Protein AF-E1JWA9-F1 (afdb_monomer_lite)

Radius of gyration: 11.34 Å; chains: 1; bounding box: 36×22×28 Å

pLDDT: mean 85.91, std 11.9, range [44.81, 95.75]

Organism: NCBI:txid596151

Secondary structure (DSSP, 8-state):
---TTSBGGGGTTSTTHHHHHHHTT-----TTS---SBHHHHHHHTT-S-HHHHHHHHHHHHHTT---

Foldseek 3Di:
DADQQAFLVVLVPQPCSCVLCVVQVAHSDDPPPRRRGGNNVSCVVSVRVDSPVSRVVSVVSNVVPDDD

Sequence (68 aa):
MITRNTPAEAILDIPGVIAYCIAKGVSPYTCSGDYTQSLGRLLELRDVADPEGFIAGLNKLAAKRRPR

Structure (mmCIF, N/CA/C/O backbone):
data_AF-E1JWA9-F1
#
_entry.id   AF-E1JWA9-F1
#
loop_
_atom_site.group_PDB
_atom_site.id
_atom_site.type_symbol
_atom_site.label_atom_id
_atom_site.label_alt_id
_atom_site.label_comp_id
_atom_site.label_asym_id
_atom_site.label_entity_id
_atom_site.label_seq_id
_atom_site.pdbx_PDB_ins_code
_atom_site.Cartn_x
_atom_site.Cartn_y
_atom_site.Cartn_z
_atom_site.occupancy
_atom_site.B_iso_or_equiv
_atom_site.auth_seq_id
_atom_site.auth_comp_id
_atom_site.auth_asym_id
_atom_site.auth_atom_id
_atom_site.pdbx_PDB_model_num
ATOM 1 N N . MET A 1 1 ? -10.728 8.122 5.035 1.00 87.25 1 MET A N 1
ATOM 2 C CA . MET A 1 1 ? -10.794 7.845 3.587 1.00 87.25 1 MET A CA 1
ATOM 3 C C . MET A 1 1 ? -9.389 8.022 3.044 1.00 87.25 1 MET A C 1
ATOM 5 O O . MET A 1 1 ? -8.791 9.052 3.313 1.00 87.25 1 MET A O 1
ATOM 9 N N . ILE A 1 2 ? -8.847 6.987 2.411 1.00 93.62 2 ILE A N 1
ATOM 10 C CA . ILE A 1 2 ? -7.453 6.877 1.960 1.00 93.62 2 ILE A CA 1
ATOM 11 C C . ILE A 1 2 ? -7.362 7.405 0.528 1.00 93.62 2 ILE A C 1
ATOM 13 O O . ILE A 1 2 ? -8.236 7.096 -0.284 1.00 93.62 2 ILE A O 1
ATOM 17 N N . THR A 1 3 ? -6.319 8.174 0.225 1.00 95.31 3 THR A N 1
ATOM 18 C CA . THR A 1 3 ? -6.041 8.747 -1.101 1.00 95.31 3 THR A CA 1
ATOM 19 C C . THR A 1 3 ? -4.567 8.558 -1.466 1.00 95.31 3 THR A C 1
ATOM 21 O O . THR A 1 3 ? -3.768 8.098 -0.651 1.00 95.31 3 THR A O 1
ATOM 24 N N . ARG A 1 4 ? -4.171 8.956 -2.682 1.00 93.56 4 ARG A N 1
ATOM 25 C CA . ARG A 1 4 ? -2.760 8.940 -3.107 1.00 93.56 4 ARG A CA 1
ATOM 26 C C . ARG A 1 4 ? -1.838 9.752 -2.201 1.00 93.56 4 ARG A C 1
ATOM 28 O O . ARG A 1 4 ? -0.671 9.405 -2.082 1.00 93.56 4 ARG A O 1
ATOM 35 N N . ASN A 1 5 ? -2.354 10.801 -1.565 1.00 94.06 5 ASN A N 1
ATOM 36 C CA . ASN A 1 5 ? -1.568 11.691 -0.710 1.00 94.06 5 ASN A CA 1
ATOM 37 C C . ASN A 1 5 ? -1.474 11.188 0.736 1.00 94.06 5 ASN A C 1
ATOM 39 O O . ASN A 1 5 ? -0.774 11.791 1.543 1.00 94.06 5 ASN A O 1
ATOM 43 N N . THR A 1 6 ? -2.179 10.107 1.084 1.00 92.75 6 THR A N 1
ATOM 44 C CA . THR A 1 6 ? -2.061 9.484 2.404 1.00 92.75 6 THR A CA 1
ATOM 45 C C . THR A 1 6 ? -0.625 8.986 2.601 1.00 92.75 6 THR A C 1
ATOM 47 O O . THR A 1 6 ? -0.106 8.346 1.687 1.00 92.75 6 THR A O 1
ATOM 50 N N . PRO A 1 7 ? 0.027 9.249 3.748 1.00 90.69 7 PRO A N 1
ATOM 51 C CA . PRO A 1 7 ? 1.319 8.643 4.064 1.00 90.69 7 PRO A CA 1
ATOM 52 C C . PRO A 1 7 ? 1.225 7.121 3.958 1.00 90.69 7 PRO A C 1
ATOM 54 O O . PRO A 1 7 ? 0.255 6.539 4.450 1.00 90.69 7 PRO A O 1
ATOM 57 N N . ALA A 1 8 ? 2.192 6.459 3.317 1.00 88.81 8 ALA A N 1
ATOM 58 C CA . ALA A 1 8 ? 2.087 5.009 3.141 1.00 88.81 8 ALA A CA 1
ATOM 59 C C . ALA A 1 8 ? 2.155 4.253 4.482 1.00 88.81 8 ALA A C 1
ATOM 61 O O . ALA A 1 8 ? 1.612 3.164 4.612 1.00 88.81 8 ALA A O 1
ATOM 62 N N . GLU A 1 9 ? 2.747 4.846 5.512 1.00 88.31 9 GLU A N 1
ATOM 63 C CA . GLU A 1 9 ? 2.757 4.269 6.858 1.00 88.31 9 GLU A CA 1
ATOM 64 C C . GLU A 1 9 ? 1.383 4.317 7.525 1.00 88.31 9 GLU A C 1
ATOM 66 O O . GLU A 1 9 ? 1.007 3.388 8.229 1.00 88.31 9 GLU A O 1
ATOM 71 N N . ALA A 1 10 ? 0.570 5.336 7.232 1.00 88.69 10 ALA A N 1
ATOM 72 C CA . ALA A 1 10 ? -0.756 5.480 7.830 1.00 88.69 10 ALA A CA 1
ATOM 73 C C . ALA A 1 10 ? -1.721 4.351 7.423 1.00 88.69 10 ALA A C 1
ATOM 75 O O . ALA A 1 10 ? -2.738 4.138 8.082 1.00 88.69 10 ALA A O 1
ATOM 76 N N . ILE A 1 11 ? -1.434 3.619 6.336 1.00 89.12 11 ILE A N 1
ATOM 77 C CA . ILE A 1 11 ? -2.225 2.436 5.980 1.00 89.12 11 ILE A CA 1
ATOM 78 C C . ILE A 1 11 ? -1.831 1.201 6.798 1.00 89.12 11 ILE A C 1
ATOM 80 O O . ILE A 1 11 ? -2.643 0.283 6.870 1.00 89.12 11 ILE A O 1
ATOM 84 N N . LEU A 1 12 ? -0.648 1.169 7.429 1.00 88.25 12 LEU A N 1
ATOM 85 C CA . LEU A 1 12 ? -0.153 0.021 8.204 1.00 88.25 12 LEU A CA 1
ATOM 86 C C . LEU A 1 12 ? -1.011 -0.269 9.443 1.00 88.25 12 LEU A C 1
ATOM 88 O O . LEU A 1 12 ? -1.154 -1.430 9.822 1.00 88.25 12 LEU A O 1
ATOM 92 N N . ASP A 1 13 ? -1.657 0.757 10.001 1.00 87.12 13 ASP A N 1
ATOM 93 C CA . ASP A 1 13 ? -2.579 0.625 11.135 1.00 87.12 13 ASP A CA 1
ATOM 94 C C . ASP A 1 13 ? -3.891 -0.090 10.770 1.00 87.12 13 ASP A C 1
ATOM 96 O O . ASP A 1 13 ? -4.664 -0.483 11.646 1.00 87.12 13 ASP A O 1
ATOM 100 N N . ILE A 1 14 ? -4.181 -0.272 9.475 1.00 89.88 14 ILE A N 1
ATOM 101 C CA . ILE A 1 14 ? -5.414 -0.916 9.024 1.00 89.88 14 ILE A CA 1
ATOM 102 C C . ILE A 1 14 ? -5.296 -2.432 9.237 1.00 89.88 14 ILE A C 1
ATOM 104 O O . ILE A 1 14 ? -4.476 -3.097 8.592 1.00 89.88 14 ILE A O 1
ATOM 108 N N . PRO A 1 15 ? -6.166 -3.050 10.056 1.00 89.81 15 PRO A N 1
ATOM 109 C CA . PRO A 1 15 ? -6.060 -4.476 10.317 1.00 89.81 15 PRO A CA 1
ATOM 110 C C . PRO A 1 15 ? -6.244 -5.301 9.036 1.00 89.81 15 PRO A C 1
ATOM 112 O O . PRO A 1 15 ? -7.301 -5.259 8.400 1.00 89.81 15 PRO A O 1
ATOM 115 N N . GLY A 1 16 ? -5.243 -6.115 8.696 1.00 91.25 16 GLY A N 1
ATOM 116 C CA . GLY A 1 16 ? -5.232 -6.950 7.488 1.00 91.25 16 GLY A CA 1
ATOM 117 C C . GLY A 1 16 ? -4.641 -6.278 6.245 1.00 91.25 16 GLY A C 1
ATOM 118 O O . GLY A 1 16 ? -4.620 -6.900 5.184 1.00 91.25 16 GLY A O 1
ATOM 119 N N . VAL A 1 17 ? -4.132 -5.047 6.357 1.00 91.88 17 VAL A N 1
ATOM 120 C CA . VAL A 1 17 ? -3.495 -4.332 5.241 1.00 91.88 17 VAL A CA 1
ATOM 121 C C . VAL A 1 17 ? -2.295 -5.072 4.671 1.00 91.88 17 VAL A C 1
ATOM 123 O O . VAL A 1 17 ? -2.161 -5.158 3.459 1.00 91.88 17 VAL A O 1
ATOM 126 N N . ILE A 1 18 ? -1.470 -5.685 5.523 1.00 90.31 18 ILE A N 1
ATOM 127 C CA . ILE A 1 18 ? -0.295 -6.440 5.082 1.00 90.31 18 ILE A CA 1
ATOM 128 C C . ILE A 1 18 ? -0.718 -7.590 4.166 1.00 90.31 18 ILE A C 1
ATOM 130 O O . ILE A 1 18 ? -0.201 -7.721 3.060 1.00 90.31 18 ILE A O 1
ATOM 134 N N . ALA A 1 19 ? -1.721 -8.370 4.582 1.00 92.00 19 ALA A N 1
ATOM 135 C CA . ALA A 1 19 ? -2.266 -9.456 3.771 1.00 92.00 19 ALA A CA 1
ATOM 136 C C . ALA A 1 19 ? -2.864 -8.943 2.450 1.00 92.00 19 ALA A C 1
ATOM 138 O O . ALA A 1 19 ? -2.660 -9.557 1.406 1.00 92.00 19 ALA A O 1
ATOM 139 N N . TYR A 1 20 ? -3.561 -7.802 2.477 1.00 94.00 20 TYR A N 1
ATOM 140 C CA . TYR A 1 20 ? -4.098 -7.168 1.273 1.00 94.00 20 TYR A CA 1
ATOM 141 C C . TYR A 1 20 ? -2.997 -6.735 0.295 1.00 94.00 20 TYR A C 1
ATOM 143 O O . TYR A 1 20 ? -3.078 -7.050 -0.891 1.00 94.00 20 TYR A O 1
ATOM 151 N N . CYS A 1 21 ? -1.963 -6.048 0.786 1.00 91.69 21 CYS A N 1
ATOM 152 C CA . CYS A 1 21 ? -0.840 -5.580 -0.020 1.00 91.69 21 CYS A CA 1
ATOM 153 C C . CYS A 1 21 ? -0.089 -6.766 -0.646 1.00 91.69 21 CYS A C 1
ATOM 155 O O . CYS A 1 21 ? 0.104 -6.788 -1.862 1.00 91.69 21 CYS A O 1
ATOM 157 N N . ILE A 1 22 ? 0.221 -7.804 0.144 1.00 89.56 22 ILE A N 1
ATOM 158 C CA . ILE A 1 22 ? 0.885 -9.026 -0.341 1.00 89.56 22 ILE A CA 1
ATOM 159 C C . ILE A 1 22 ? 0.044 -9.723 -1.418 1.00 89.56 22 ILE A C 1
ATOM 161 O O . ILE A 1 22 ? 0.575 -10.077 -2.468 1.00 89.56 22 ILE A O 1
ATOM 165 N N . ALA A 1 23 ? -1.273 -9.862 -1.220 1.00 91.06 23 ALA A N 1
ATOM 166 C CA . ALA A 1 23 ? -2.171 -10.474 -2.207 1.00 91.06 23 ALA A CA 1
ATOM 167 C C . ALA A 1 23 ? -2.247 -9.703 -3.540 1.00 91.06 23 ALA A C 1
ATOM 169 O O . ALA A 1 23 ? -2.720 -10.234 -4.544 1.00 91.06 23 ALA A O 1
ATOM 170 N N . LYS A 1 24 ? -1.801 -8.444 -3.551 1.00 90.62 24 LYS A N 1
ATOM 171 C CA . LYS A 1 24 ? -1.708 -7.581 -4.732 1.00 90.62 24 LYS 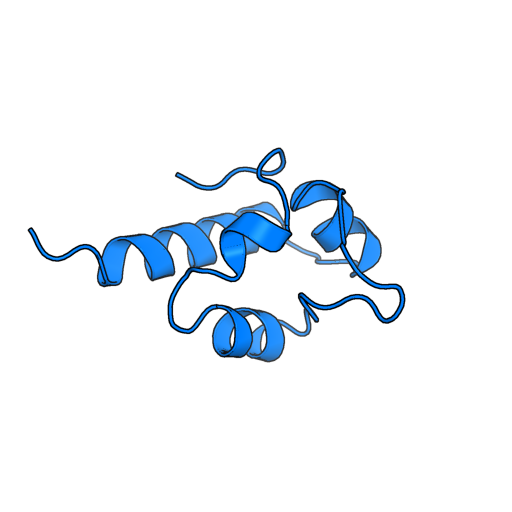A CA 1
ATOM 172 C C . LYS A 1 24 ? -0.273 -7.415 -5.245 1.00 90.62 24 LYS A C 1
ATOM 174 O O . LYS A 1 24 ? -0.059 -6.604 -6.137 1.00 90.62 24 LYS A O 1
ATOM 179 N N . GLY A 1 25 ? 0.693 -8.159 -4.701 1.00 88.00 25 GLY A N 1
ATOM 180 C CA . GLY A 1 25 ? 2.103 -8.073 -5.097 1.00 88.00 25 GLY A CA 1
ATOM 181 C C . GLY A 1 25 ? 2.812 -6.800 -4.623 1.00 88.00 25 GLY A C 1
ATOM 182 O O . GLY A 1 25 ? 3.906 -6.495 -5.083 1.00 88.00 25 GLY A O 1
ATOM 183 N N . VAL A 1 26 ? 2.212 -6.050 -3.698 1.00 88.69 26 VAL A N 1
ATOM 184 C CA . VAL A 1 26 ? 2.757 -4.794 -3.177 1.00 88.69 26 VAL A CA 1
ATOM 185 C C . VAL A 1 26 ? 3.362 -5.055 -1.803 1.00 88.69 26 VAL A C 1
ATOM 187 O O . VAL A 1 26 ? 2.657 -5.438 -0.874 1.00 88.69 26 VAL A O 1
ATOM 19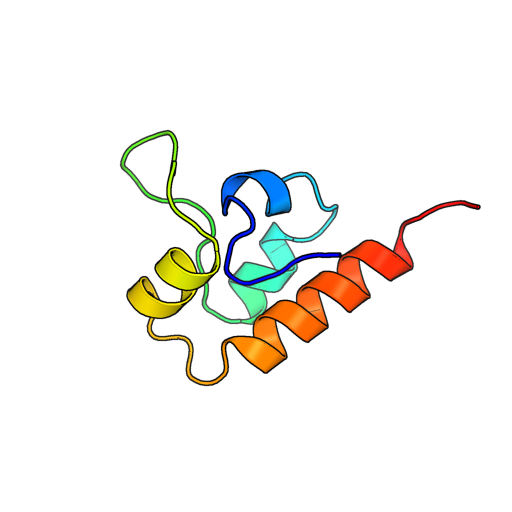0 N N . SER A 1 27 ? 4.664 -4.812 -1.638 1.00 84.31 27 SER A N 1
ATOM 191 C CA . SER A 1 27 ? 5.256 -4.731 -0.296 1.00 84.31 27 SER A CA 1
ATOM 192 C C . SER A 1 27 ? 5.015 -3.334 0.280 1.00 84.31 27 SER A C 1
ATOM 194 O O . SER A 1 27 ? 5.505 -2.369 -0.322 1.00 84.31 27 SER A O 1
ATOM 196 N N . PRO A 1 28 ? 4.318 -3.208 1.428 1.00 77.69 28 PRO A N 1
ATOM 197 C CA . PRO A 1 28 ? 4.133 -1.929 2.104 1.00 77.69 28 PRO A CA 1
ATOM 198 C C . PRO A 1 28 ? 5.368 -1.508 2.916 1.00 77.69 28 PRO A C 1
ATOM 200 O O . PRO A 1 28 ? 5.451 -0.363 3.341 1.00 77.69 28 PRO A O 1
ATOM 203 N N . TYR A 1 29 ? 6.337 -2.411 3.102 1.00 75.25 29 TYR A N 1
ATOM 204 C CA . TYR A 1 29 ? 7.609 -2.115 3.752 1.00 75.25 29 TYR A CA 1
ATOM 205 C C . TYR A 1 29 ? 8.688 -1.784 2.721 1.00 75.25 29 TYR A C 1
ATOM 207 O O . TYR A 1 29 ? 8.798 -2.428 1.666 1.00 75.25 29 TYR A O 1
ATOM 215 N N . THR A 1 30 ? 9.525 -0.809 3.063 1.00 67.75 30 THR A N 1
ATOM 216 C CA . THR A 1 30 ? 10.778 -0.511 2.368 1.00 67.75 30 THR A CA 1
ATOM 217 C C . THR A 1 30 ? 11.960 -0.862 3.261 1.00 67.75 30 THR A C 1
ATOM 219 O O . THR A 1 30 ? 11.942 -0.565 4.450 1.00 67.75 30 THR A O 1
ATOM 222 N N . CYS A 1 31 ? 13.006 -1.478 2.705 1.00 63.09 31 CYS A N 1
ATOM 223 C CA . CYS A 1 31 ? 14.187 -1.954 3.444 1.00 63.09 31 CYS A CA 1
ATOM 224 C C . CYS A 1 31 ? 15.108 -0.837 3.990 1.00 63.09 31 CYS A C 1
ATOM 226 O O . CYS A 1 31 ? 16.286 -1.087 4.226 1.00 63.09 31 CYS A O 1
ATOM 228 N N . SER A 1 32 ? 14.612 0.389 4.171 1.00 60.28 32 SER A N 1
ATOM 229 C CA . SER A 1 32 ? 15.426 1.572 4.493 1.00 60.28 32 SER A CA 1
ATOM 230 C C . SER A 1 32 ? 14.940 2.360 5.718 1.00 60.28 32 SER A C 1
ATOM 232 O O . SER A 1 32 ? 15.439 3.454 5.951 1.00 60.28 32 SER A O 1
ATOM 234 N N . GLY A 1 33 ? 14.013 1.810 6.513 1.00 62.88 33 GLY A N 1
ATOM 235 C CA . GLY A 1 33 ? 13.404 2.504 7.658 1.00 62.88 33 GLY A CA 1
ATOM 236 C C . GLY A 1 33 ? 12.085 3.186 7.289 1.00 62.88 33 GLY A C 1
ATOM 237 O O . GLY A 1 33 ? 11.404 2.715 6.373 1.00 62.88 33 GLY A O 1
ATOM 238 N N . ASP A 1 34 ? 11.743 4.259 8.010 1.00 60.53 34 ASP A N 1
ATOM 239 C CA . ASP A 1 34 ? 10.480 4.991 7.863 1.00 60.53 34 ASP A CA 1
ATOM 240 C C . ASP A 1 34 ? 10.275 5.466 6.415 1.00 60.53 34 ASP A C 1
ATOM 242 O O . ASP A 1 34 ? 11.093 6.188 5.830 1.00 60.53 34 ASP A O 1
ATOM 246 N N . TYR A 1 35 ? 9.168 5.044 5.812 1.00 69.88 35 TYR A N 1
ATOM 247 C CA . TYR A 1 35 ? 8.783 5.435 4.468 1.00 69.88 35 TYR A CA 1
ATOM 248 C C . TYR A 1 35 ? 7.916 6.691 4.539 1.00 69.88 35 TYR A C 1
ATOM 250 O O . TYR A 1 35 ? 6.687 6.643 4.536 1.00 69.88 35 TYR A O 1
ATOM 258 N N . THR A 1 36 ? 8.575 7.846 4.535 1.00 74.75 36 THR A N 1
ATOM 259 C CA . THR A 1 36 ? 7.935 9.168 4.666 1.00 74.75 36 THR A CA 1
ATOM 260 C C . THR A 1 36 ? 7.159 9.630 3.428 1.00 74.75 36 THR A C 1
ATOM 262 O O . THR A 1 36 ? 6.622 10.738 3.394 1.00 74.75 36 THR A O 1
ATOM 265 N N . GLN A 1 37 ? 7.096 8.802 2.387 1.00 87.12 37 GLN A N 1
ATOM 266 C CA . GLN A 1 37 ? 6.476 9.148 1.114 1.00 87.12 37 GLN A CA 1
ATOM 267 C C . GLN A 1 37 ? 4.985 8.781 1.082 1.00 87.12 37 GLN A C 1
ATOM 269 O O . GLN A 1 37 ? 4.458 8.004 1.885 1.00 87.12 37 GLN A O 1
ATOM 274 N N . SER A 1 38 ? 4.286 9.351 0.104 1.00 92.06 38 SER A N 1
ATOM 275 C CA . SER A 1 38 ? 2.862 9.110 -0.094 1.00 92.06 38 SER A CA 1
ATOM 276 C C . SER A 1 38 ? 2.573 7.693 -0.608 1.00 92.06 38 SER A C 1
ATOM 278 O O . SER A 1 38 ? 3.399 7.054 -1.265 1.00 92.06 38 SER A O 1
ATOM 280 N N . LEU A 1 39 ? 1.356 7.210 -0.360 1.00 91.94 39 LEU A N 1
ATOM 281 C CA . LEU A 1 39 ? 0.852 5.948 -0.888 1.00 91.94 39 LEU A CA 1
ATOM 282 C C . LEU A 1 39 ? 0.903 5.935 -2.418 1.00 91.94 39 LEU A C 1
ATOM 284 O O . LEU A 1 39 ? 1.288 4.933 -3.004 1.00 91.94 39 LEU A O 1
ATOM 288 N N . GLY A 1 40 ? 0.572 7.052 -3.070 1.00 92.50 40 GLY A N 1
ATOM 289 C CA . GLY A 1 40 ? 0.688 7.187 -4.520 1.00 92.50 40 GLY A CA 1
ATOM 290 C C . GLY A 1 40 ? 2.109 6.903 -5.002 1.00 92.50 40 GLY A C 1
ATOM 291 O O . GLY A 1 40 ? 2.292 6.112 -5.924 1.00 92.50 40 GLY A O 1
ATOM 292 N N . ARG A 1 41 ? 3.117 7.451 -4.311 1.00 91.25 41 ARG A N 1
ATOM 293 C CA . ARG A 1 41 ? 4.519 7.207 -4.654 1.00 91.25 41 ARG A CA 1
ATOM 294 C C . ARG A 1 41 ? 4.930 5.753 -4.430 1.00 91.25 41 ARG A C 1
ATOM 296 O O . ARG A 1 41 ? 5.663 5.201 -5.247 1.00 91.25 41 ARG A O 1
ATOM 303 N N . LEU A 1 42 ? 4.441 5.116 -3.365 1.00 90.19 42 LEU A N 1
ATOM 304 C CA . LEU A 1 42 ? 4.675 3.689 -3.131 1.00 90.19 42 LEU A CA 1
ATOM 305 C C . LEU A 1 42 ? 4.121 2.838 -4.281 1.00 90.19 42 LEU A C 1
ATOM 307 O O . LEU A 1 42 ? 4.807 1.937 -4.756 1.00 90.19 42 LEU A O 1
ATOM 311 N N . LEU A 1 43 ? 2.898 3.127 -4.730 1.00 92.44 43 LEU A N 1
ATOM 312 C CA . LEU A 1 43 ? 2.245 2.381 -5.809 1.00 92.44 43 LEU A CA 1
ATOM 313 C C . LEU A 1 43 ? 2.972 2.559 -7.148 1.00 92.44 43 LEU A C 1
ATOM 315 O O . LEU A 1 43 ? 3.122 1.585 -7.879 1.00 92.44 43 LEU A O 1
ATOM 319 N N . GLU A 1 44 ? 3.492 3.755 -7.431 1.00 91.69 44 GLU A N 1
ATOM 320 C CA . GLU A 1 44 ? 4.350 4.006 -8.598 1.00 91.69 44 GLU A CA 1
ATOM 321 C C . GLU A 1 44 ? 5.655 3.202 -8.537 1.00 91.69 44 GLU A C 1
ATOM 323 O O . GLU A 1 44 ? 6.024 2.543 -9.501 1.00 91.69 44 GLU A O 1
ATOM 328 N N . LE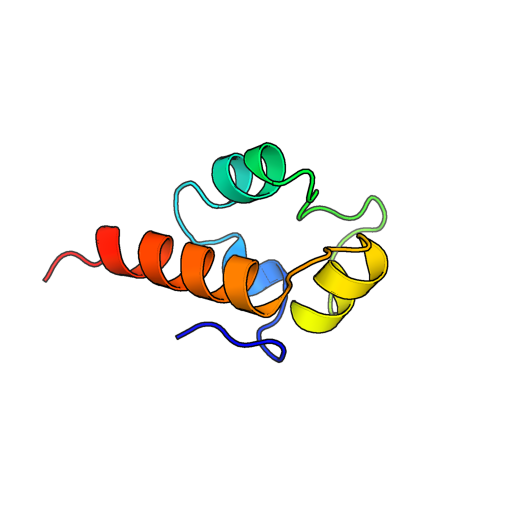U A 1 45 ? 6.351 3.208 -7.393 1.00 89.19 45 LEU A N 1
ATOM 329 C CA . LEU A 1 45 ? 7.606 2.459 -7.216 1.00 89.19 45 LEU A CA 1
ATOM 330 C C . LEU A 1 45 ? 7.424 0.940 -7.297 1.00 89.19 45 LEU A C 1
ATOM 332 O O . LEU A 1 45 ? 8.394 0.207 -7.486 1.00 89.19 45 LEU A O 1
ATOM 336 N N . ARG A 1 46 ? 6.201 0.462 -7.070 1.00 87.94 46 ARG A N 1
ATOM 337 C CA . ARG A 1 46 ? 5.822 -0.951 -7.152 1.00 87.94 46 ARG A CA 1
ATOM 338 C C . ARG A 1 46 ? 5.170 -1.300 -8.488 1.00 87.94 46 ARG A C 1
ATOM 340 O O . ARG A 1 46 ? 4.738 -2.436 -8.637 1.00 87.94 46 ARG A O 1
ATOM 347 N N . ASP A 1 47 ? 5.118 -0.344 -9.414 1.00 90.69 47 ASP A N 1
ATOM 348 C CA . ASP A 1 47 ? 4.547 -0.490 -10.753 1.00 90.69 47 ASP A CA 1
ATOM 349 C C . ASP A 1 47 ? 3.128 -1.088 -10.729 1.00 90.69 47 ASP A C 1
ATOM 351 O O . ASP A 1 47 ? 2.772 -2.017 -11.455 1.00 90.69 47 ASP A O 1
ATOM 355 N N . VAL A 1 48 ? 2.300 -0.590 -9.804 1.00 92.50 48 VAL A N 1
ATOM 356 C CA . VAL A 1 48 ? 0.923 -1.062 -9.653 1.00 92.50 48 VAL A CA 1
ATOM 357 C C . VAL A 1 48 ? 0.101 -0.588 -10.847 1.00 92.50 48 VAL A C 1
ATOM 359 O O . VAL A 1 48 ? -0.174 0.601 -10.979 1.00 92.50 48 VAL A O 1
ATOM 362 N N . ALA A 1 49 ? -0.348 -1.535 -11.674 1.00 90.81 49 ALA A N 1
ATOM 363 C CA . ALA A 1 49 ? -1.084 -1.257 -12.910 1.00 90.81 49 ALA A CA 1
ATOM 364 C C . ALA A 1 49 ? -2.398 -0.477 -12.706 1.00 90.81 49 ALA A C 1
ATOM 366 O O . ALA A 1 49 ? -2.787 0.310 -13.564 1.00 90.81 49 ALA A O 1
ATOM 367 N N . ASP A 1 50 ? -3.080 -0.680 -11.572 1.00 94.31 50 ASP A N 1
ATOM 368 C CA . ASP A 1 50 ? -4.303 0.051 -11.212 1.00 94.31 50 ASP A CA 1
ATOM 369 C C . ASP A 1 50 ? -4.216 0.627 -9.784 1.00 94.31 50 ASP A C 1
ATOM 371 O O . ASP A 1 50 ? -4.689 0.011 -8.816 1.00 94.31 50 ASP A O 1
ATOM 375 N N . PRO A 1 51 ? -3.595 1.812 -9.620 1.00 93.56 51 PRO A N 1
ATOM 376 C CA . PRO A 1 51 ? -3.462 2.452 -8.316 1.00 93.56 51 PRO A CA 1
ATOM 377 C C . PRO A 1 51 ? -4.812 2.839 -7.698 1.00 93.56 51 PRO A C 1
ATOM 379 O O . PRO A 1 51 ? -4.987 2.744 -6.482 1.00 93.56 51 PRO A O 1
ATOM 382 N N . GLU A 1 52 ? -5.787 3.244 -8.518 1.00 95.06 52 GLU A N 1
ATOM 383 C CA . GLU A 1 52 ? -7.108 3.659 -8.033 1.00 95.06 52 GLU A CA 1
ATOM 384 C C . GLU A 1 52 ? -7.909 2.459 -7.523 1.00 95.06 52 GLU A C 1
ATOM 386 O O . GLU A 1 52 ? -8.481 2.512 -6.430 1.00 95.06 52 GLU A O 1
ATOM 391 N N . GLY A 1 53 ? -7.887 1.337 -8.248 1.00 95.75 53 GLY A N 1
ATOM 392 C CA . GLY A 1 53 ? -8.477 0.082 -7.790 1.00 95.75 53 GLY A CA 1
ATOM 393 C C . GLY A 1 53 ? -7.832 -0.433 -6.504 1.00 95.75 53 GLY A C 1
ATOM 394 O O . GLY A 1 53 ? -8.537 -0.899 -5.599 1.00 95.75 53 GLY A O 1
ATOM 395 N N . PHE A 1 54 ? -6.510 -0.284 -6.365 1.00 95.25 54 PHE A N 1
ATOM 396 C CA . PHE A 1 54 ? -5.804 -0.625 -5.130 1.00 95.25 54 PHE A CA 1
ATOM 397 C C . PHE A 1 54 ? -6.288 0.222 -3.941 1.00 95.25 54 PHE A C 1
ATOM 399 O O . PHE A 1 54 ? -6.622 -0.327 -2.886 1.00 95.25 54 PHE A O 1
ATOM 406 N N . ILE A 1 55 ? -6.387 1.544 -4.109 1.00 95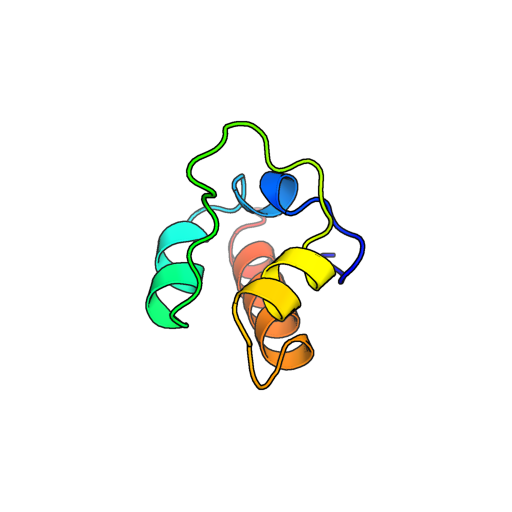.38 55 ILE A N 1
ATOM 407 C CA . ILE A 1 55 ? -6.868 2.473 -3.072 1.00 95.38 55 ILE A CA 1
ATOM 408 C C . ILE A 1 55 ? -8.345 2.216 -2.738 1.00 95.38 55 ILE A C 1
ATOM 410 O O . ILE A 1 55 ? -8.742 2.260 -1.569 1.00 95.38 55 ILE A O 1
ATOM 414 N N . ALA A 1 56 ? -9.178 1.899 -3.730 1.00 95.75 56 ALA A N 1
ATOM 415 C CA . ALA A 1 56 ? -10.576 1.546 -3.510 1.00 95.75 56 ALA A CA 1
ATOM 416 C C . ALA A 1 56 ? -10.714 0.268 -2.663 1.00 95.75 56 ALA A C 1
ATOM 418 O O . ALA A 1 56 ? -11.542 0.212 -1.749 1.00 95.75 56 ALA A O 1
ATOM 419 N N . GLY A 1 57 ? -9.886 -0.750 -2.920 1.00 94.44 57 GLY A N 1
ATOM 420 C CA . GLY A 1 57 ? -9.844 -1.973 -2.115 1.00 94.44 57 GLY A CA 1
ATOM 421 C C . GLY A 1 57 ? -9.387 -1.727 -0.674 1.00 94.44 57 GLY A C 1
ATOM 422 O O . GLY A 1 57 ? -10.016 -2.245 0.253 1.00 94.44 57 GLY A O 1
ATOM 423 N N . LEU A 1 58 ? -8.388 -0.862 -0.465 1.00 93.44 58 LEU A N 1
ATOM 424 C CA . LEU A 1 58 ? -7.970 -0.429 0.874 1.00 93.44 58 LEU A CA 1
ATOM 425 C C . LEU A 1 58 ? -9.090 0.290 1.630 1.00 93.44 58 LEU A C 1
ATOM 427 O O . LEU A 1 58 ? -9.355 -0.019 2.791 1.00 93.44 58 LEU A O 1
ATOM 431 N N . ASN A 1 59 ? -9.790 1.220 0.978 1.00 94.69 59 ASN A N 1
ATOM 432 C CA . ASN A 1 59 ? -10.920 1.913 1.597 1.00 94.69 59 ASN A CA 1
ATOM 433 C C . ASN A 1 59 ? -12.045 0.939 1.984 1.00 94.69 59 ASN A C 1
ATOM 435 O O . ASN A 1 59 ? -12.617 1.066 3.067 1.00 94.69 59 ASN A O 1
ATOM 439 N N . LYS A 1 60 ? -12.331 -0.074 1.151 1.00 94.25 60 LYS A N 1
ATOM 440 C CA . LYS A 1 60 ? -13.282 -1.149 1.489 1.00 94.25 6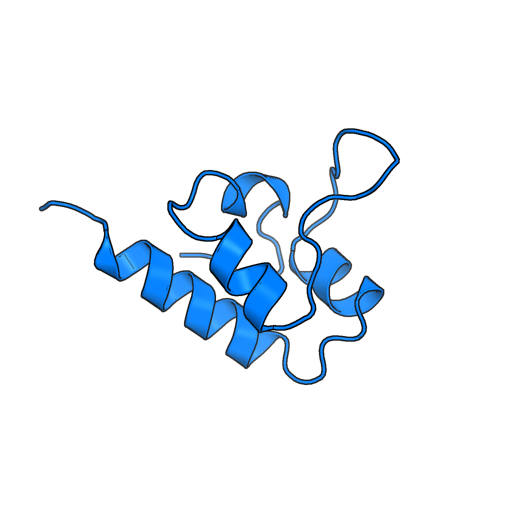0 LYS A CA 1
ATOM 441 C C . LYS A 1 60 ? -12.814 -1.965 2.696 1.00 94.25 60 LYS A C 1
ATOM 443 O O . LYS A 1 60 ? -13.633 -2.300 3.549 1.00 94.25 60 LYS A O 1
ATOM 448 N N . LEU A 1 61 ? -11.520 -2.281 2.780 1.00 92.38 61 LEU A N 1
ATOM 449 C CA . LEU A 1 61 ? -10.938 -2.996 3.916 1.00 92.38 61 LEU A CA 1
ATOM 450 C C . LEU A 1 61 ? -11.075 -2.190 5.216 1.00 92.38 61 LEU A C 1
ATOM 452 O O . LEU A 1 61 ? -11.561 -2.722 6.212 1.00 92.38 61 LEU A O 1
ATOM 456 N N . ALA A 1 62 ? -10.724 -0.903 5.186 1.00 90.38 62 ALA A N 1
ATOM 457 C CA . ALA A 1 62 ? -10.841 -0.005 6.333 1.00 90.38 62 ALA A CA 1
ATOM 458 C C . ALA A 1 62 ? -12.302 0.172 6.790 1.00 90.38 62 ALA A C 1
ATOM 460 O O . ALA A 1 62 ? -12.587 0.186 7.986 1.00 90.38 62 ALA A O 1
ATOM 461 N N . ALA A 1 63 ? -13.249 0.254 5.848 1.00 89.12 63 ALA A N 1
ATOM 462 C CA . ALA A 1 63 ? -14.672 0.397 6.155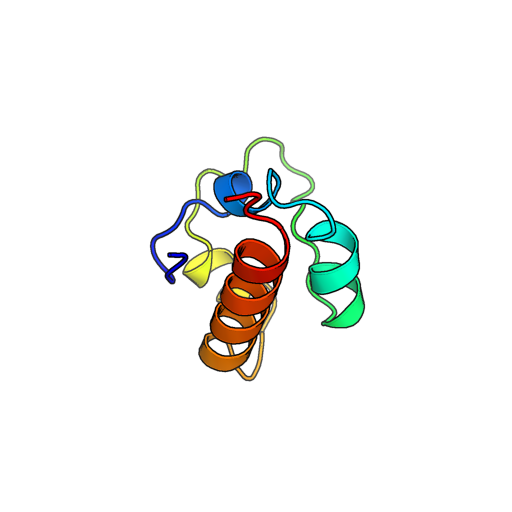 1.00 89.12 63 ALA A CA 1
ATOM 463 C C . ALA A 1 63 ? -15.280 -0.849 6.821 1.00 89.12 63 ALA A C 1
ATOM 465 O O . ALA A 1 63 ? -16.129 -0.713 7.698 1.00 89.12 63 ALA A O 1
ATOM 466 N N . LYS A 1 64 ? -14.830 -2.060 6.457 1.00 80.00 64 LYS A N 1
ATOM 467 C CA . LYS A 1 64 ? -15.333 -3.326 7.029 1.00 80.00 64 LYS A CA 1
ATOM 468 C C . LYS A 1 64 ? -15.071 -3.484 8.530 1.00 80.00 64 LYS A C 1
ATOM 470 O O . LYS A 1 64 ? -15.653 -4.374 9.142 1.00 80.00 64 LYS A O 1
ATOM 475 N N . ARG A 1 65 ? -14.183 -2.675 9.114 1.00 65.88 65 ARG A N 1
ATOM 476 C CA . ARG A 1 65 ? -13.718 -2.837 10.497 1.00 65.88 65 ARG A CA 1
ATOM 477 C C . ARG A 1 65 ? -13.975 -1.652 11.414 1.00 65.88 65 ARG A C 1
ATOM 479 O O . ARG A 1 65 ? -13.507 -1.696 12.541 1.00 65.88 65 ARG A O 1
ATOM 486 N N . ARG A 1 66 ? -14.732 -0.636 10.996 1.00 55.94 66 ARG A N 1
ATOM 487 C CA . ARG A 1 66 ? -15.205 0.396 11.928 1.00 55.94 66 ARG A CA 1
ATOM 488 C C . ARG A 1 66 ? -16.354 -0.216 12.749 1.00 55.94 66 ARG A C 1
ATOM 490 O O . ARG A 1 66 ? -17.421 -0.416 12.165 1.00 55.94 66 ARG A O 1
ATOM 497 N N . PRO A 1 67 ? -16.180 -0.565 14.041 1.00 48.78 67 PRO A N 1
ATOM 498 C CA . PRO A 1 67 ? -17.344 -0.800 14.881 1.00 48.78 67 PRO A CA 1
ATOM 499 C C . PRO A 1 67 ? -18.097 0.535 14.927 1.00 48.78 67 PRO A C 1
ATOM 501 O O . PRO A 1 67 ? -17.466 1.595 15.000 1.00 48.78 67 PRO A O 1
ATOM 504 N N . ARG A 1 68 ? -19.419 0.489 14.771 1.00 44.81 68 ARG A N 1
ATOM 505 C CA . ARG A 1 68 ? -20.258 1.636 15.123 1.00 44.81 68 ARG A CA 1
ATOM 506 C C . ARG A 1 68 ? -20.114 1.939 16.605 1.00 44.81 68 ARG A C 1
ATOM 508 O O . ARG A 1 68 ? -19.971 0.959 17.368 1.00 44.81 68 ARG A O 1
#